Protein AF-A0A959RMK9-F1 (afdb_monomer_lite)

pLDDT: mean 82.18, std 8.6, range [55.5, 93.56]

Foldseek 3Di:
DVVLVVQLVVCVVVVPPVSNVSSVVVVCVVVVCVVVVQACADPVDSQDHPVGGNPDPPD

Structure (mmCIF, N/CA/C/O backbone):
data_AF-A0A959RMK9-F1
#
_entry.id   AF-A0A959RMK9-F1
#
loop_
_atom_site.group_PDB
_atom_site.id
_atom_site.type_symbol
_atom_site.label_atom_id
_atom_site.label_alt_id
_atom_site.label_comp_id
_atom_site.label_asym_id
_atom_site.label_entity_id
_atom_site.label_seq_id
_atom_site.pdbx_PDB_ins_code
_atom_site.Cartn_x
_atom_site.Cartn_y
_atom_site.Cartn_z
_atom_site.occupancy
_atom_site.B_iso_or_equiv
_atom_site.auth_seq_id
_atom_site.auth_comp_id
_atom_site.auth_asym_id
_atom_site.auth_atom_id
_atom_site.pdbx_PDB_model_num
ATOM 1 N N . LYS A 1 1 ? -8.003 -0.296 -4.861 1.00 65.25 1 LYS A N 1
ATOM 2 C CA . LYS A 1 1 ? -7.458 -1.555 -5.439 1.00 65.25 1 LYS A CA 1
ATOM 3 C C . LYS A 1 1 ? 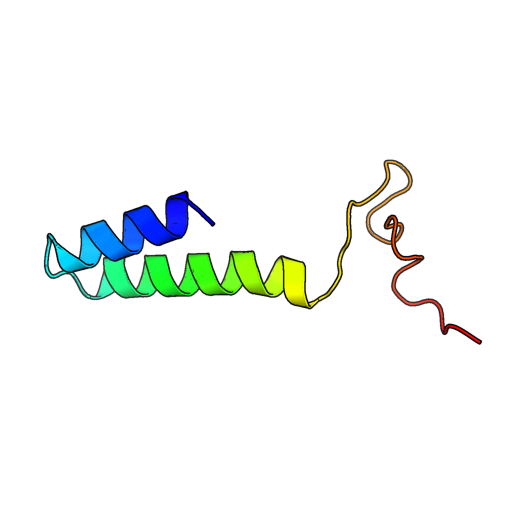-7.069 -1.447 -6.922 1.00 65.25 1 LYS A C 1
ATOM 5 O O . LYS A 1 1 ? -5.912 -1.706 -7.202 1.00 65.25 1 LYS A O 1
ATOM 10 N N . GLY A 1 2 ? -7.949 -1.035 -7.851 1.00 82.06 2 GLY A N 1
ATOM 11 C CA . GLY A 1 2 ? -7.647 -1.046 -9.303 1.00 82.06 2 GLY A CA 1
ATOM 12 C C . GLY A 1 2 ? -6.380 -0.285 -9.731 1.00 82.06 2 GLY A C 1
ATOM 13 O O . GLY A 1 2 ? -5.558 -0.830 -10.457 1.00 82.06 2 GLY A O 1
ATOM 14 N N . ILE A 1 3 ? -6.166 0.921 -9.194 1.00 84.31 3 ILE A N 1
ATOM 15 C CA . ILE A 1 3 ? -4.973 1.741 -9.485 1.00 84.31 3 ILE A CA 1
ATOM 16 C C . ILE A 1 3 ? -3.674 1.034 -9.062 1.00 84.31 3 ILE A C 1
ATOM 18 O O . ILE A 1 3 ? -2.695 1.047 -9.797 1.00 84.31 3 ILE A O 1
ATOM 22 N N . ALA A 1 4 ? -3.672 0.359 -7.910 1.00 85.75 4 ALA A N 1
ATOM 23 C CA . ALA A 1 4 ? -2.490 -0.346 -7.420 1.00 85.75 4 ALA A CA 1
ATOM 24 C C . ALA A 1 4 ? -2.093 -1.514 -8.340 1.00 85.75 4 ALA A C 1
ATOM 26 O O . ALA A 1 4 ? -0.915 -1.699 -8.623 1.00 85.75 4 ALA A O 1
ATOM 27 N N . ILE A 1 5 ? -3.076 -2.254 -8.865 1.00 87.06 5 ILE A N 1
ATOM 28 C CA . ILE A 1 5 ? -2.839 -3.358 -9.808 1.00 87.06 5 ILE A CA 1
ATOM 29 C C . ILE A 1 5 ? -2.271 -2.820 -11.130 1.00 87.06 5 ILE A C 1
ATOM 31 O O . ILE A 1 5 ? -1.322 -3.391 -11.659 1.00 87.06 5 ILE A O 1
ATOM 35 N N . ALA A 1 6 ? -2.791 -1.693 -11.629 1.00 89.31 6 ALA A N 1
ATOM 36 C CA . ALA A 1 6 ? -2.261 -1.040 -12.826 1.00 89.31 6 ALA A CA 1
ATOM 37 C C . ALA A 1 6 ? -0.787 -0.622 -12.663 1.00 89.31 6 ALA A C 1
ATOM 39 O O . ALA A 1 6 ? 0.009 -0.826 -13.576 1.00 89.31 6 ALA A O 1
ATOM 40 N N . ILE A 1 7 ? -0.407 -0.109 -11.488 1.00 86.81 7 ILE A N 1
ATOM 41 C CA . ILE A 1 7 ? 0.978 0.288 -11.179 1.00 86.81 7 ILE A CA 1
ATOM 42 C C . ILE A 1 7 ? 1.908 -0.930 -11.110 1.00 86.81 7 ILE A C 1
ATOM 44 O O . ILE A 1 7 ? 3.006 -0.887 -11.661 1.00 86.81 7 ILE A O 1
ATOM 48 N N . VAL A 1 8 ? 1.464 -2.032 -10.493 1.00 88.38 8 VAL A N 1
ATOM 49 C CA . VAL A 1 8 ? 2.231 -3.289 -10.487 1.00 88.38 8 VAL A CA 1
ATOM 50 C C . VAL A 1 8 ? 2.459 -3.781 -11.917 1.00 88.38 8 VAL A C 1
ATOM 52 O O . VAL A 1 8 ? 3.598 -4.043 -12.290 1.00 88.38 8 VAL A O 1
ATOM 55 N N . MET A 1 9 ? 1.407 -3.853 -12.743 1.00 88.06 9 MET A N 1
ATOM 56 C CA . MET A 1 9 ? 1.527 -4.286 -14.143 1.00 88.06 9 MET A CA 1
ATOM 57 C C . MET A 1 9 ? 2.465 -3.379 -14.951 1.00 88.06 9 MET A C 1
ATOM 59 O O . MET A 1 9 ? 3.280 -3.880 -15.720 1.00 88.06 9 MET A O 1
ATOM 63 N N . ALA A 1 10 ? 2.413 -2.062 -14.735 1.00 88.50 10 ALA A N 1
ATOM 64 C CA . ALA A 1 10 ? 3.330 -1.119 -15.371 1.00 88.50 10 ALA A CA 1
ATOM 65 C C . ALA A 1 10 ? 4.798 -1.346 -14.957 1.00 88.50 10 ALA A C 1
ATOM 67 O O . ALA A 1 10 ? 5.678 -1.276 -15.809 1.00 88.50 10 ALA A O 1
ATOM 68 N N . GLY A 1 11 ? 5.066 -1.674 -13.686 1.00 84.69 11 GLY A N 1
ATOM 69 C CA . GLY A 1 11 ? 6.412 -2.009 -13.193 1.00 84.69 11 GLY A CA 1
ATOM 70 C C . GLY A 1 11 ? 6.958 -3.353 -13.692 1.00 84.69 11 GLY A C 1
ATOM 71 O O . GLY A 1 11 ? 8.172 -3.547 -13.739 1.00 84.69 11 GLY A O 1
ATOM 72 N N . PHE A 1 12 ? 6.081 -4.271 -14.108 1.00 83.25 12 PHE A N 1
ATOM 73 C CA . PHE A 1 12 ? 6.475 -5.505 -14.796 1.00 83.25 12 PHE A CA 1
ATOM 74 C C . PHE A 1 12 ? 6.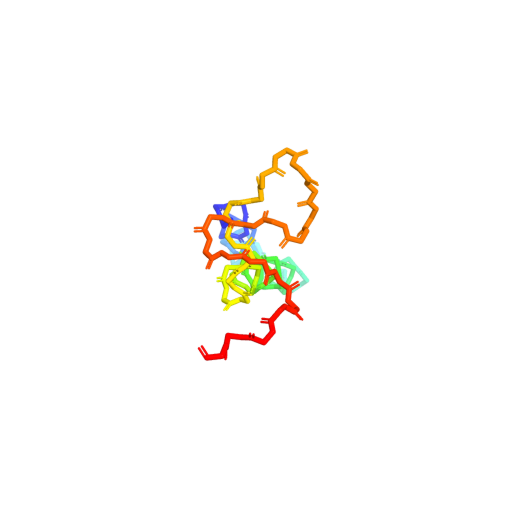753 -5.285 -16.287 1.00 83.25 12 PHE A C 1
ATOM 76 O O . PHE A 1 12 ? 7.712 -5.844 -16.812 1.00 83.25 12 PHE A O 1
ATOM 83 N N . LEU A 1 13 ? 5.932 -4.476 -16.968 1.00 89.12 13 LEU A N 1
ATOM 84 C CA . LEU A 1 13 ? 6.106 -4.156 -18.393 1.00 89.12 13 LEU A CA 1
ATOM 85 C C . LEU A 1 13 ? 7.329 -3.269 -18.644 1.00 89.12 13 LEU A C 1
ATOM 87 O O . LEU A 1 13 ? 7.998 -3.404 -19.666 1.00 89.12 13 LEU A O 1
ATOM 91 N N . TRP A 1 14 ? 7.628 -2.379 -17.703 1.00 87.19 14 TRP A N 1
ATOM 92 C CA . TRP A 1 14 ? 8.827 -1.559 -17.700 1.00 87.19 14 TRP A CA 1
ATOM 93 C C . TRP A 1 14 ? 9.619 -1.952 -16.457 1.00 87.19 14 TRP A C 1
ATOM 95 O O . TRP A 1 14 ? 9.217 -1.497 -15.390 1.00 87.19 14 TRP A O 1
ATOM 105 N N . PRO A 1 15 ? 10.659 -2.813 -16.558 1.00 80.44 15 PRO A N 1
ATOM 106 C CA . PRO A 1 15 ? 11.283 -3.531 -15.437 1.00 80.44 15 PRO A CA 1
ATOM 107 C C . PRO A 1 15 ? 11.946 -2.581 -14.431 1.00 80.44 15 PRO A C 1
ATOM 109 O O . PRO A 1 15 ? 13.163 -2.428 -14.356 1.00 80.44 15 PRO A O 1
ATOM 112 N N . ASN A 1 16 ? 11.104 -1.910 -13.660 1.00 87.12 16 ASN A N 1
ATOM 113 C CA . ASN A 1 16 ? 11.424 -0.845 -12.741 1.00 87.12 16 ASN A CA 1
ATOM 114 C C . ASN A 1 16 ? 10.951 -1.297 -11.368 1.00 87.12 16 ASN A C 1
ATOM 116 O O . ASN A 1 16 ? 9.775 -1.204 -11.007 1.00 87.12 16 ASN A O 1
ATOM 120 N N . THR A 1 17 ? 11.915 -1.782 -10.596 1.00 89.44 17 THR A N 1
ATOM 121 C CA . THR A 1 17 ? 11.705 -2.329 -9.259 1.00 89.44 17 THR A CA 1
ATOM 122 C C . THR A 1 17 ? 10.984 -1.347 -8.334 1.00 89.44 17 THR A C 1
ATOM 124 O O . THR A 1 17 ? 10.134 -1.766 -7.549 1.00 89.44 17 THR A O 1
ATOM 127 N N . ALA A 1 18 ? 11.254 -0.040 -8.446 1.00 91.56 18 ALA A N 1
ATOM 128 C CA . ALA A 1 18 ? 10.606 0.969 -7.610 1.00 91.56 18 ALA A CA 1
ATOM 129 C C . ALA A 1 18 ? 9.098 1.061 -7.890 1.00 91.56 18 ALA A C 1
ATOM 131 O O . ALA A 1 18 ? 8.301 1.172 -6.957 1.00 91.56 18 ALA A O 1
ATOM 132 N N . LEU A 1 19 ? 8.697 0.956 -9.160 1.00 87.75 19 LEU A N 1
ATOM 133 C CA . LEU A 1 19 ? 7.293 1.028 -9.562 1.00 87.75 19 LEU A CA 1
ATOM 134 C C . LEU A 1 19 ? 6.513 -0.211 -9.102 1.00 87.75 19 LEU A C 1
ATOM 136 O O . LEU A 1 19 ? 5.415 -0.088 -8.556 1.00 87.75 19 LEU A O 1
ATOM 140 N N . THR A 1 20 ? 7.112 -1.396 -9.227 1.00 89.38 20 THR A N 1
ATOM 141 C CA . THR A 1 20 ? 6.528 -2.652 -8.735 1.00 89.38 20 THR A CA 1
ATOM 142 C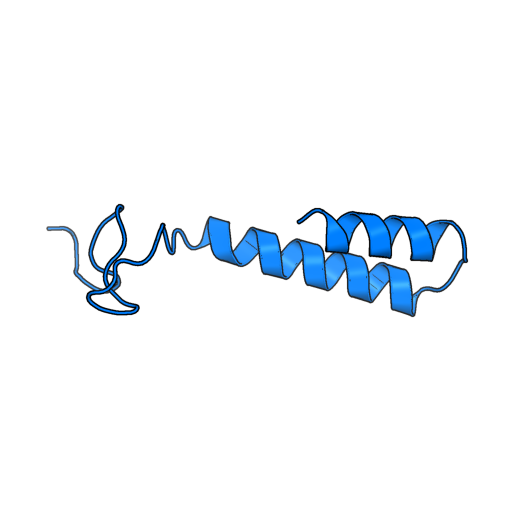 C . THR A 1 20 ? 6.328 -2.622 -7.220 1.00 89.38 20 THR A C 1
ATOM 144 O O . THR A 1 20 ? 5.244 -2.954 -6.734 1.00 89.38 20 THR A O 1
ATOM 147 N N . ILE A 1 21 ? 7.331 -2.158 -6.463 1.00 93.31 21 ILE A N 1
ATOM 148 C CA . ILE A 1 21 ? 7.237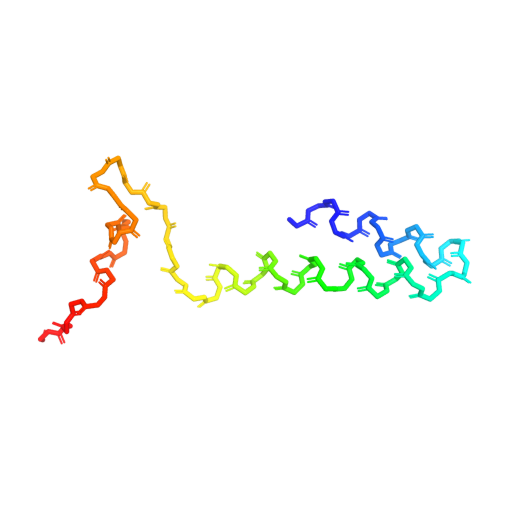 -2.017 -5.002 1.00 93.31 21 ILE A CA 1
ATOM 149 C C . ILE A 1 21 ? 6.151 -1.005 -4.621 1.00 93.31 21 ILE A C 1
ATOM 151 O O . ILE A 1 21 ? 5.330 -1.296 -3.750 1.00 93.31 21 ILE A O 1
ATOM 155 N N . ALA A 1 22 ? 6.086 0.147 -5.295 1.00 92.25 22 ALA A N 1
ATOM 156 C CA . ALA A 1 22 ? 5.046 1.145 -5.048 1.00 92.25 22 ALA A CA 1
ATOM 157 C C . ALA A 1 22 ? 3.637 0.565 -5.262 1.00 92.25 22 ALA A C 1
ATOM 159 O O . ALA A 1 22 ? 2.749 0.760 -4.429 1.00 92.25 22 ALA A O 1
ATOM 160 N N . GLY A 1 23 ? 3.438 -0.207 -6.334 1.00 89.50 23 GLY A N 1
ATOM 161 C CA . GLY A 1 23 ? 2.176 -0.893 -6.606 1.00 89.50 23 GLY A CA 1
ATOM 162 C C . GLY A 1 23 ? 1.802 -1.922 -5.531 1.00 89.50 23 GLY A C 1
ATOM 163 O O . GLY A 1 23 ? 0.653 -1.951 -5.084 1.00 89.50 23 GLY A O 1
ATOM 164 N N . ILE A 1 24 ? 2.768 -2.719 -5.058 1.00 91.75 24 ILE A N 1
ATOM 165 C CA . ILE A 1 24 ? 2.560 -3.707 -3.984 1.00 91.75 24 ILE A CA 1
ATOM 166 C C . ILE A 1 24 ? 2.192 -3.013 -2.666 1.00 91.75 24 ILE A C 1
ATOM 168 O O . ILE A 1 24 ? 1.221 -3.414 -2.020 1.00 91.75 24 ILE A O 1
ATOM 172 N N . ILE A 1 25 ? 2.903 -1.944 -2.288 1.00 93.56 25 ILE A N 1
ATOM 173 C CA . ILE A 1 25 ? 2.613 -1.163 -1.073 1.00 93.56 25 ILE A CA 1
ATOM 174 C C . ILE A 1 25 ? 1.202 -0.571 -1.142 1.00 93.56 25 ILE A C 1
ATOM 176 O O . ILE A 1 25 ? 0.425 -0.722 -0.199 1.00 93.56 25 ILE A O 1
ATOM 180 N N . LEU A 1 26 ? 0.833 0.051 -2.266 1.00 89.81 26 LEU A N 1
ATOM 181 C CA . LEU A 1 26 ? -0.502 0.625 -2.464 1.00 89.81 26 LEU A CA 1
ATOM 182 C C . LEU A 1 26 ? -1.606 -0.437 -2.400 1.00 89.81 26 LEU A C 1
ATOM 184 O O . LEU A 1 26 ? -2.687 -0.193 -1.852 1.00 89.81 26 LEU A O 1
ATOM 188 N N . PHE A 1 27 ? -1.349 -1.626 -2.948 1.00 90.44 27 PHE A N 1
ATOM 189 C CA . PHE A 1 27 ? -2.295 -2.735 -2.903 1.00 90.44 27 PHE A CA 1
ATOM 190 C C . PHE A 1 27 ? -2.477 -3.268 -1.478 1.00 90.44 27 PHE A C 1
ATOM 192 O O . PHE A 1 27 ? -3.617 -3.475 -1.043 1.00 90.44 27 PHE A O 1
ATOM 199 N N . GLY A 1 28 ? -1.370 -3.443 -0.752 1.00 90.12 28 GLY A N 1
ATOM 200 C CA . GLY A 1 28 ? -1.358 -3.831 0.656 1.00 90.12 28 GLY A CA 1
ATOM 201 C C . GLY A 1 28 ? -2.110 -2.821 1.517 1.00 90.12 28 GLY A C 1
ATOM 202 O O . GLY A 1 28 ? -3.059 -3.197 2.197 1.00 90.12 28 GLY A O 1
ATOM 203 N N . HIS A 1 29 ? -1.787 -1.533 1.396 1.00 87.44 29 HIS A N 1
ATOM 204 C CA . HIS A 1 29 ? -2.443 -0.448 2.132 1.00 87.44 29 HIS A CA 1
ATOM 205 C C . HIS A 1 29 ? -3.963 -0.407 1.887 1.00 87.44 29 HIS A C 1
ATOM 207 O O . HIS A 1 29 ? -4.751 -0.398 2.830 1.00 87.44 29 HIS A O 1
ATOM 213 N N . SER A 1 30 ? -4.398 -0.496 0.623 1.00 85.38 30 SER A N 1
ATOM 214 C CA . SER A 1 30 ? -5.828 -0.519 0.267 1.00 85.38 30 SER A CA 1
ATOM 215 C C . SER A 1 30 ? -6.558 -1.791 0.726 1.00 85.38 30 SER A C 1
ATOM 217 O O . SER A 1 30 ? -7.786 -1.781 0.828 1.00 85.38 30 SER A O 1
ATOM 219 N N . SER A 1 31 ? -5.848 -2.902 0.932 1.00 85.38 31 SER A N 1
ATOM 220 C CA . SER A 1 31 ? -6.437 -4.160 1.414 1.00 85.38 31 SER A CA 1
ATOM 221 C C . SER A 1 31 ? -6.472 -4.220 2.940 1.00 85.38 31 SER A C 1
ATOM 223 O O . SER A 1 31 ? -7.457 -4.691 3.503 1.00 85.38 31 SER A O 1
ATOM 225 N N . MET A 1 32 ? -5.445 -3.673 3.586 1.00 84.06 32 MET A N 1
ATOM 226 C CA . MET A 1 32 ? -5.328 -3.508 5.030 1.00 84.06 32 MET A CA 1
ATOM 227 C C . MET A 1 32 ? -6.467 -2.653 5.598 1.00 84.06 32 MET A C 1
ATOM 229 O O . MET A 1 32 ? -7.078 -3.041 6.588 1.00 84.06 32 MET A O 1
ATOM 233 N N . ASP A 1 33 ? -6.823 -1.559 4.920 1.00 79.00 33 ASP A N 1
ATOM 234 C CA . ASP A 1 33 ? -7.958 -0.696 5.288 1.00 79.00 33 ASP A CA 1
ATOM 235 C C . ASP A 1 33 ? -9.291 -1.469 5.412 1.00 79.00 33 ASP A C 1
ATOM 237 O O . ASP A 1 33 ? -10.111 -1.169 6.275 1.00 79.00 33 ASP A O 1
ATOM 241 N N . ARG A 1 34 ? -9.474 -2.538 4.621 1.00 76.06 34 ARG A N 1
ATOM 242 C CA . ARG A 1 34 ? -10.652 -3.421 4.709 1.00 76.06 34 ARG A CA 1
ATOM 243 C C . ARG A 1 34 ? -10.499 -4.560 5.712 1.00 76.06 34 ARG A C 1
ATOM 245 O O . ARG A 1 34 ? -11.500 -4.994 6.263 1.00 76.06 34 ARG A O 1
ATOM 252 N N . MET A 1 35 ? -9.280 -5.055 5.935 1.00 76.56 35 MET A N 1
ATOM 253 C CA . MET A 1 35 ? -9.011 -6.121 6.911 1.00 76.56 35 MET A CA 1
ATOM 254 C C . MET A 1 35 ? -9.242 -5.649 8.349 1.00 76.56 35 MET A C 1
ATOM 256 O O . MET A 1 35 ? -9.704 -6.423 9.178 1.00 76.56 35 MET A O 1
ATOM 260 N N . PHE A 1 36 ? -8.959 -4.379 8.636 1.00 73.31 36 PHE A N 1
ATOM 261 C CA . PHE A 1 36 ? -9.220 -3.776 9.944 1.00 73.31 36 PHE A CA 1
ATOM 262 C C . PHE A 1 36 ? -10.691 -3.415 10.189 1.00 73.31 36 PHE A C 1
ATOM 264 O O . PHE A 1 36 ? -10.994 -2.780 11.195 1.00 73.31 36 PHE A O 1
ATOM 271 N N . ASP A 1 37 ? -11.595 -3.830 9.295 1.00 65.06 37 ASP A N 1
ATOM 272 C CA . ASP A 1 37 ? -13.045 -3.743 9.480 1.00 65.06 37 ASP A CA 1
ATOM 273 C C . ASP A 1 37 ? -13.540 -2.319 9.796 1.00 65.06 37 ASP A C 1
ATOM 275 O O . ASP A 1 37 ? -14.517 -2.101 10.507 1.00 65.06 37 ASP A O 1
ATOM 279 N N . TYR A 1 38 ? -12.888 -1.302 9.217 1.00 70.75 38 TYR A N 1
ATOM 280 C CA . TYR A 1 38 ? -13.277 0.101 9.400 1.00 70.75 38 TYR A CA 1
ATOM 281 C C . TYR A 1 38 ? -14.651 0.452 8.810 1.00 70.75 38 TYR A C 1
ATOM 283 O O . TYR A 1 38 ? -15.059 1.609 8.915 1.00 70.75 38 TYR A O 1
ATOM 291 N N . GLY A 1 39 ? -15.358 -0.531 8.234 1.00 70.56 39 GLY A N 1
ATOM 292 C CA . GLY A 1 39 ? -16.708 -0.445 7.691 1.00 70.56 39 GLY A CA 1
ATOM 293 C C . GLY A 1 39 ? -16.951 0.766 6.785 1.00 70.56 39 GLY A C 1
ATOM 294 O O . GLY A 1 39 ? -16.057 1.533 6.433 1.00 70.56 39 GLY A O 1
ATOM 295 N N . LEU A 1 40 ? -18.200 0.966 6.375 1.00 75.38 40 LEU A N 1
ATOM 296 C CA . LEU A 1 40 ? -18.613 2.276 5.892 1.00 75.38 40 LEU A CA 1
ATOM 297 C C . LEU A 1 40 ? -18.772 3.202 7.103 1.00 75.38 40 LEU A C 1
ATOM 299 O O . LEU A 1 40 ? -19.587 2.909 7.981 1.00 75.38 40 LEU A O 1
ATOM 303 N N . LYS A 1 41 ? -17.985 4.281 7.152 1.00 78.94 41 LYS A N 1
ATOM 304 C CA . LYS A 1 41 ? -18.081 5.316 8.190 1.00 78.94 41 LYS A CA 1
ATOM 305 C C . LYS A 1 41 ? -19.366 6.121 7.999 1.00 78.94 41 LYS A C 1
ATOM 307 O O . LYS A 1 41 ? -19.694 6.472 6.864 1.00 78.94 41 LYS A O 1
ATOM 312 N N . THR A 1 42 ? -20.086 6.406 9.080 1.00 82.88 42 THR A N 1
ATOM 313 C CA . THR A 1 42 ? -21.285 7.257 9.027 1.00 82.88 42 THR A CA 1
ATOM 314 C C . THR A 1 42 ? -20.904 8.736 9.129 1.00 82.88 42 THR A C 1
ATOM 316 O O . THR A 1 42 ? -19.779 9.093 9.490 1.00 82.88 42 THR A O 1
ATOM 319 N N . ASN A 1 43 ? -21.854 9.626 8.829 1.00 84.81 43 ASN A N 1
ATOM 320 C CA . ASN A 1 43 ? -21.665 11.077 8.964 1.00 84.81 43 ASN A CA 1
ATOM 321 C C . ASN A 1 43 ? -21.453 11.530 10.423 1.00 84.81 43 ASN A C 1
ATOM 323 O O . ASN A 1 43 ? -21.095 12.678 10.664 1.00 84.81 43 ASN A O 1
ATOM 327 N N . GLU A 1 44 ? -21.661 10.639 11.393 1.00 80.25 44 GLU A N 1
ATOM 328 C CA . GLU A 1 44 ? -21.569 10.921 12.829 1.00 80.25 44 GLU A CA 1
ATOM 329 C C . GLU A 1 44 ? -20.115 10.921 13.335 1.00 80.25 44 GLU A C 1
ATOM 331 O O . GLU A 1 44 ? -19.836 11.349 14.454 1.00 80.25 44 GLU A O 1
ATOM 336 N N . GLY A 1 45 ? -19.164 10.469 12.508 1.00 82.25 45 GLY A N 1
ATOM 337 C CA . GLY A 1 45 ? -17.728 10.576 12.759 1.00 82.25 45 GLY A CA 1
ATOM 338 C C . GLY A 1 45 ? -16.960 9.274 12.535 1.00 82.25 45 GLY A C 1
ATOM 339 O O . GLY A 1 45 ? -17.522 8.201 12.348 1.00 82.25 45 GLY A O 1
ATOM 340 N N . PHE A 1 46 ? -15.628 9.352 12.604 1.00 81.19 46 PHE A N 1
ATOM 341 C CA . PHE A 1 46 ? -14.718 8.250 12.253 1.00 81.19 46 PHE A CA 1
ATOM 342 C C . PHE A 1 46 ? -14.868 6.969 13.082 1.00 81.19 46 PHE A C 1
ATOM 344 O O . PHE A 1 46 ? -14.389 5.924 12.650 1.00 81.19 46 PHE A O 1
ATOM 351 N N . LYS A 1 47 ? -15.483 7.051 14.267 1.00 82.12 47 LYS A N 1
ATOM 352 C CA . LYS A 1 47 ? -15.688 5.905 15.162 1.00 82.12 47 LYS A CA 1
ATOM 353 C C . LYS A 1 47 ? -16.938 5.095 14.824 1.00 82.12 47 LYS A C 1
ATOM 355 O O . LYS A 1 47 ? -17.042 3.968 15.293 1.00 82.12 47 LYS A O 1
ATOM 360 N N . TYR A 1 48 ? -17.870 5.656 14.058 1.00 84.56 48 TYR A N 1
ATOM 361 C CA . TYR A 1 48 ? -19.155 5.035 13.761 1.00 84.56 48 TYR A CA 1
ATOM 362 C C . TYR A 1 48 ? -19.091 4.365 12.401 1.00 84.56 48 TYR A C 1
ATOM 364 O O . TYR A 1 48 ? -18.886 5.0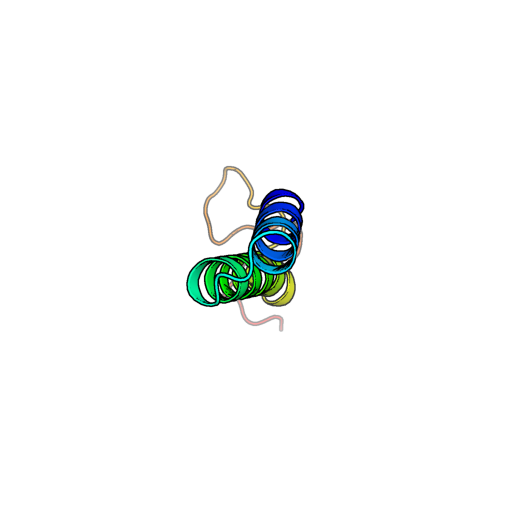25 11.381 1.00 84.56 48 TYR A O 1
ATOM 372 N N . THR A 1 49 ? -19.260 3.048 12.382 1.00 86.12 49 THR A N 1
ATOM 373 C CA . THR A 1 49 ? -19.328 2.270 11.148 1.00 86.12 49 THR A CA 1
ATOM 374 C C . THR A 1 49 ? -20.602 1.435 11.147 1.00 86.12 49 THR A C 1
ATOM 376 O O . THR A 1 49 ? -21.175 1.161 12.201 1.00 86.12 49 THR A O 1
ATOM 379 N N . HIS A 1 50 ? -21.045 0.973 9.975 1.00 79.69 50 HIS A N 1
ATOM 380 C CA . HIS A 1 50 ? -22.192 0.052 9.891 1.00 79.69 50 HIS A CA 1
ATOM 381 C C . HIS A 1 50 ? -22.003 -1.283 10.646 1.00 79.69 50 HIS A C 1
ATOM 383 O O . HIS A 1 50 ? -22.966 -2.024 10.819 1.00 79.69 50 HIS A O 1
ATOM 389 N N . LEU A 1 51 ? -20.777 -1.598 11.081 1.00 77.69 51 LEU A N 1
ATOM 390 C CA . LEU A 1 51 ? -20.434 -2.818 11.821 1.00 77.69 51 LEU A CA 1
ATOM 391 C C . LEU A 1 51 ? -20.421 -2.584 13.340 1.00 77.69 51 LEU A C 1
ATOM 393 O O . LEU A 1 51 ? -20.381 -3.542 14.115 1.00 77.69 51 LEU A O 1
ATOM 397 N N . GLY A 1 52 ? -20.498 -1.323 13.777 1.00 79.75 52 GLY A N 1
ATOM 398 C CA . GLY A 1 52 ? -20.525 -0.919 15.178 1.00 79.75 52 GLY A CA 1
ATOM 399 C C . GLY A 1 52 ? -19.633 0.288 15.466 1.00 79.75 52 GLY A C 1
ATOM 400 O O . G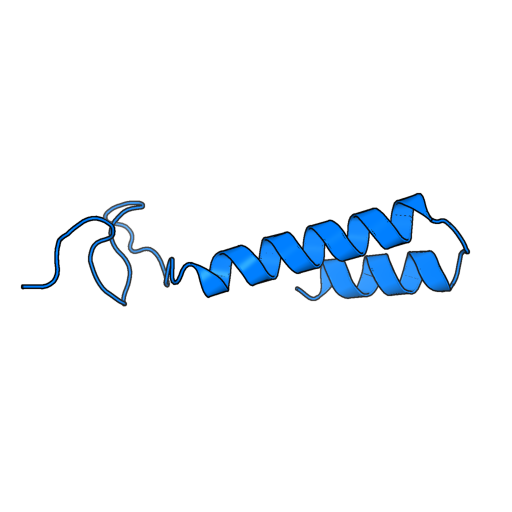LY A 1 52 ? -19.094 0.936 14.567 1.00 79.75 52 GLY A O 1
ATOM 401 N N . ILE A 1 53 ? -19.478 0.597 16.754 1.00 85.12 53 ILE A N 1
ATOM 402 C CA . ILE A 1 53 ? -18.622 1.691 17.217 1.00 85.12 53 ILE A CA 1
ATOM 403 C C . ILE A 1 53 ? -17.219 1.143 17.489 1.00 85.12 53 ILE A C 1
ATOM 405 O O . ILE A 1 53 ? -17.020 0.236 18.299 1.00 85.12 53 ILE A O 1
ATOM 409 N N . ILE A 1 54 ? -16.218 1.713 16.825 1.00 83.38 54 ILE A N 1
ATOM 410 C CA . ILE A 1 54 ? -14.816 1.341 17.019 1.00 83.38 54 ILE A CA 1
ATOM 411 C C . ILE A 1 54 ? -14.383 1.742 18.435 1.00 83.38 54 ILE A C 1
ATOM 413 O O . ILE A 1 54 ? -14.532 2.896 18.845 1.00 83.38 54 ILE A O 1
ATOM 417 N N . GLY A 1 55 ? -13.806 0.794 19.176 1.00 78.38 55 GLY A N 1
ATOM 418 C CA . GLY A 1 55 ? -13.289 1.013 20.530 1.00 78.38 55 GLY A CA 1
ATOM 419 C C . GLY A 1 55 ? -14.305 0.793 21.655 1.00 78.38 55 GLY A C 1
ATOM 420 O O . GLY A 1 55 ? -13.936 0.916 22.821 1.00 78.38 55 GLY A O 1
ATOM 421 N N . THR A 1 56 ? -15.555 0.427 21.348 1.00 74.00 56 THR A N 1
ATOM 422 C CA . THR A 1 56 ? -16.487 -0.070 22.371 1.00 74.00 56 THR A CA 1
ATOM 423 C C . THR A 1 56 ? -16.303 -1.572 22.552 1.00 74.00 56 THR A C 1
ATOM 425 O O . THR A 1 56 ? -16.320 -2.323 21.577 1.00 74.00 56 THR A O 1
ATOM 428 N N . LYS A 1 57 ? -16.124 -2.026 23.795 1.00 58.41 57 LYS A N 1
ATOM 429 C CA . LYS A 1 57 ? -16.091 -3.454 24.125 1.00 58.41 57 LYS A CA 1
ATOM 430 C C . LYS A 1 57 ? -17.480 -4.031 23.833 1.00 58.41 57 LYS A C 1
ATOM 432 O O . LYS A 1 57 ? -18.443 -3.617 24.473 1.00 58.41 57 LYS A O 1
ATOM 437 N N . LYS A 1 58 ? -17.595 -4.948 22.866 1.00 58.19 58 LYS A N 1
ATOM 438 C CA . LYS A 1 58 ? -18.801 -5.778 22.731 1.00 58.19 58 LYS A CA 1
ATOM 439 C C . LYS A 1 58 ? -18.886 -6.612 24.014 1.00 58.19 58 LYS A C 1
ATOM 441 O O . LYS A 1 58 ? -17.976 -7.401 24.270 1.00 58.19 58 LYS A O 1
ATOM 446 N N . ILE A 1 59 ? -19.870 -6.309 24.861 1.00 55.50 59 ILE A N 1
ATOM 447 C CA . ILE A 1 59 ? -20.229 -7.119 26.034 1.00 55.50 59 ILE A CA 1
ATOM 448 C C . ILE A 1 59 ? -20.904 -8.389 25.529 1.00 55.50 59 ILE A C 1
ATOM 450 O O . ILE A 1 59 ? -21.709 -8.266 24.577 1.00 55.50 59 ILE A O 1
#

Sequence (59 aa):
KGIAIAIVMAGFLWPNTALTIAGIILFGHSSMDRMFDYGLKTNEGFKYTHLGIIGTKKI

Secondary structure (DSSP, 8-state):
-HHHHHHHHHHHHTT-HHHHHHHHHHHHHHHHHHHTT--SBPTT-TTEETTEETT----

Radius of gyration: 16.44 Å; chains: 1; bounding box: 34×18×44 Å